Protein AF-A0A9D6GH36-F1 (afdb_monomer)

Radius of gyration: 13.51 Å; Cα contacts (8 Å, |Δi|>4): 51; chains: 1; bounding box: 38×17×29 Å

Secondary structure (DSSP, 8-state):
-----EEEEEEEEEEEETTEEEEEEEEEEEETT------

Solvent-accessible surface area (backbone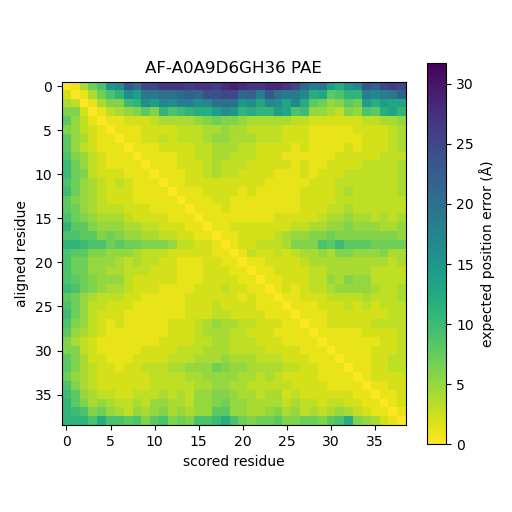 atoms only — not comparable to full-atom values): 2717 Å² total; per-residue (Å²): 134,86,81,80,51,72,75,44,78,44,73,59,42,64,43,67,59,90,93,45,67,83,38,73,58,44,62,54,72,40,45,70,90,63,87,87,84,88,133

pLDDT: mean 92.77, std 9.75, range [45.47, 97.88]

Foldseek 3Di:
DDDWAWPDWDAQDWDDDVPRTPDGGDTDTDTVPDDDDDD

Sequence (39 aa):
MTEKTTVLKLAQVTKKFRRFAAVSKVSFAVEQGEVVGFV

Mean predicted aligned error: 4.2 Å

Structure (mmCIF, N/CA/C/O backbone):
data_AF-A0A9D6GH36-F1
#
_entry.id   AF-A0A9D6GH36-F1
#
loop_
_atom_site.group_PDB
_atom_site.id
_atom_site.type_symbol
_atom_site.label_atom_id
_atom_site.label_alt_id
_atom_site.label_comp_id
_atom_site.label_asym_id
_atom_site.label_entity_id
_atom_site.label_seq_id
_atom_site.pdbx_PDB_ins_code
_atom_site.Cartn_x
_atom_site.Cartn_y
_atom_site.Cartn_z
_atom_site.occupancy
_atom_site.B_iso_or_equ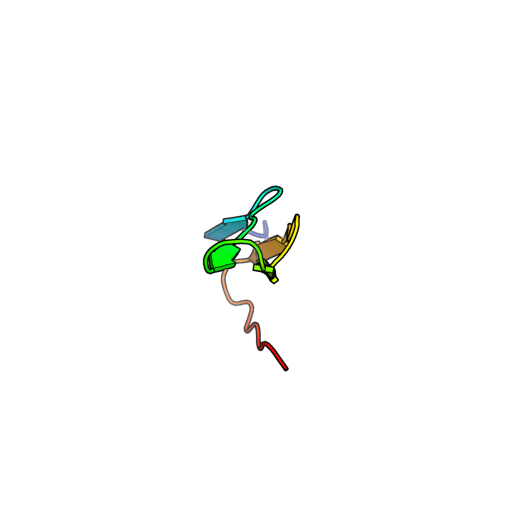iv
_atom_site.auth_seq_id
_atom_site.auth_comp_id
_atom_site.auth_asym_id
_atom_site.auth_atom_id
_atom_site.pdbx_PDB_model_num
ATOM 1 N N . MET A 1 1 ? -21.481 9.538 17.629 1.00 45.47 1 MET A N 1
ATOM 2 C CA . MET A 1 1 ? -20.651 9.705 16.418 1.00 45.47 1 MET A CA 1
ATOM 3 C C . MET A 1 1 ? -19.345 8.987 16.687 1.00 45.47 1 MET A C 1
ATOM 5 O O . MET A 1 1 ? -18.661 9.376 17.620 1.00 45.47 1 MET A O 1
ATOM 9 N N . THR A 1 2 ? -19.062 7.888 15.992 1.00 67.69 2 THR A N 1
ATOM 10 C CA . THR A 1 2 ? -17.83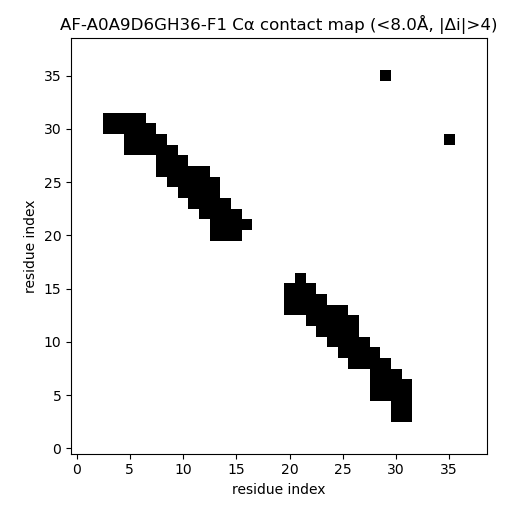8 7.107 16.223 1.00 67.69 2 THR A CA 1
ATOM 11 C C . THR A 1 2 ? -16.687 7.790 15.494 1.00 67.69 2 THR A C 1
ATOM 13 O O . THR A 1 2 ? -16.755 7.971 14.280 1.00 67.69 2 THR A O 1
ATOM 16 N N . GLU A 1 3 ? -15.669 8.222 16.232 1.00 77.12 3 GLU A N 1
ATOM 17 C CA . GLU A 1 3 ? -14.460 8.809 15.660 1.00 77.12 3 GLU A CA 1
ATOM 18 C C . GLU A 1 3 ? -13.639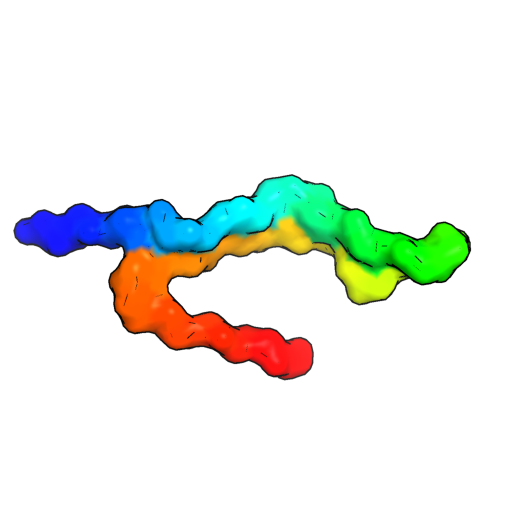 7.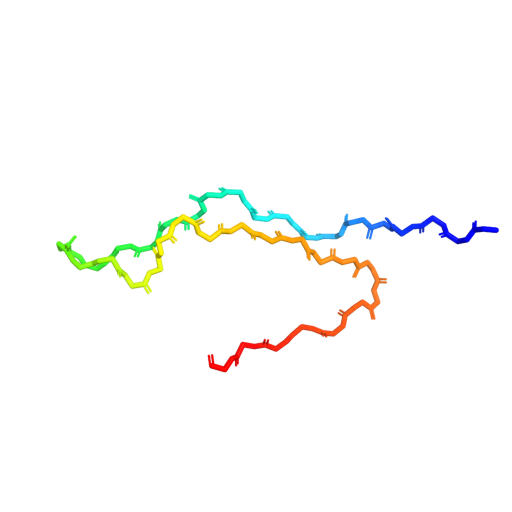698 14.991 1.00 77.12 3 GLU A C 1
ATOM 20 O O . GLU A 1 3 ? -13.359 6.662 15.596 1.00 77.12 3 GLU A O 1
ATOM 25 N N . LYS A 1 4 ? -13.322 7.872 13.706 1.00 86.56 4 LYS A N 1
ATOM 26 C CA . LYS A 1 4 ? -12.552 6.903 12.923 1.00 86.56 4 LYS A CA 1
ATOM 27 C C . LYS A 1 4 ? -11.063 7.145 13.155 1.00 86.56 4 LYS A C 1
ATOM 29 O O . LYS A 1 4 ? -10.473 8.058 12.583 1.00 86.56 4 LYS A O 1
ATOM 34 N N . THR A 1 5 ? -10.453 6.325 14.003 1.00 96.62 5 THR A N 1
ATOM 35 C CA . THR A 1 5 ? -9.014 6.390 14.289 1.00 96.62 5 THR A CA 1
ATOM 36 C C . THR A 1 5 ? -8.219 5.882 13.088 1.00 96.62 5 THR A C 1
ATOM 38 O O . THR A 1 5 ? -8.328 4.714 12.726 1.00 96.62 5 THR A O 1
ATOM 41 N N . THR A 1 6 ? -7.387 6.723 12.469 1.00 96.81 6 THR A N 1
ATOM 42 C CA . THR A 1 6 ? -6.422 6.258 11.456 1.00 96.81 6 THR A CA 1
ATOM 43 C C . THR A 1 6 ? -5.302 5.470 12.135 1.00 96.81 6 THR A C 1
ATOM 45 O O . THR A 1 6 ? -4.600 6.013 12.985 1.00 96.81 6 THR A O 1
ATOM 48 N N . VAL A 1 7 ? -5.107 4.210 11.744 1.00 97.19 7 VAL A N 1
ATOM 49 C CA . VAL A 1 7 ? -4.080 3.317 12.317 1.00 97.19 7 VAL A CA 1
ATOM 50 C C . VAL A 1 7 ? -2.875 3.123 11.399 1.00 97.19 7 VAL A C 1
ATOM 52 O O . VAL A 1 7 ? -1.787 2.801 11.869 1.00 97.19 7 VAL A O 1
ATOM 55 N N . LEU A 1 8 ? -3.037 3.358 10.095 1.00 96.75 8 LEU A N 1
ATOM 56 C CA . LEU A 1 8 ? -1.948 3.327 9.123 1.00 96.75 8 LEU A CA 1
ATOM 57 C C . LEU A 1 8 ? -2.116 4.473 8.133 1.00 96.75 8 LEU A C 1
ATOM 59 O O . LEU A 1 8 ? -3.219 4.751 7.674 1.00 96.75 8 LEU A O 1
ATOM 63 N N . LYS A 1 9 ? -1.014 5.139 7.790 1.00 96.75 9 LYS A N 1
ATOM 64 C CA . LYS A 1 9 ? -0.995 6.207 6.793 1.00 96.75 9 LYS A CA 1
ATOM 65 C C . LYS A 1 9 ? 0.265 6.107 5.954 1.00 96.75 9 LYS A C 1
ATOM 67 O O . LYS A 1 9 ? 1.374 6.072 6.480 1.00 96.75 9 LYS A O 1
ATOM 72 N N . LEU A 1 10 ? 0.086 6.108 4.644 1.00 96.19 10 LEU A N 1
ATOM 73 C CA . LEU A 1 10 ? 1.150 6.161 3.656 1.00 96.19 10 LEU A CA 1
ATOM 74 C C . LEU A 1 10 ? 0.984 7.442 2.855 1.00 96.19 10 LEU A C 1
ATOM 76 O O . LEU A 1 10 ? -0.110 7.774 2.399 1.00 96.19 10 LEU A O 1
ATOM 80 N N . ALA A 1 11 ? 2.083 8.163 2.683 1.00 97.19 11 ALA A N 1
ATOM 81 C CA . ALA A 1 11 ? 2.112 9.402 1.931 1.00 97.19 11 ALA A CA 1
ATOM 82 C C . ALA A 1 11 ? 3.219 9.323 0.882 1.00 97.19 11 ALA A C 1
ATOM 84 O O . ALA A 1 11 ? 4.395 9.221 1.222 1.00 97.19 11 ALA A O 1
ATOM 85 N N . GLN A 1 12 ? 2.823 9.372 -0.392 1.00 97.38 12 GLN A N 1
ATOM 86 C CA . GLN A 1 12 ? 3.718 9.444 -1.552 1.00 97.38 12 GLN A CA 1
ATOM 87 C C . GLN A 1 12 ? 4.807 8.352 -1.577 1.00 97.38 12 GLN A C 1
ATOM 89 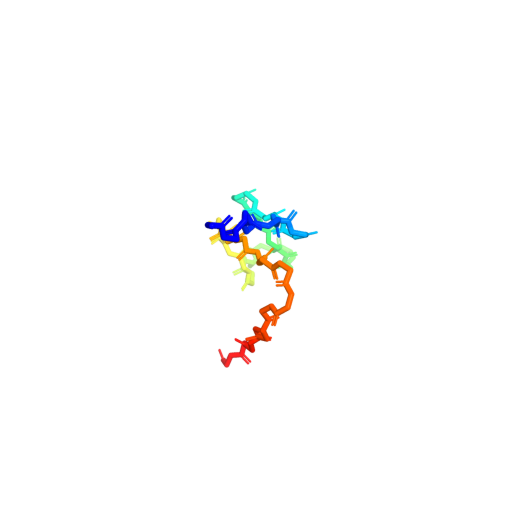O O . GLN A 1 12 ? 5.922 8.566 -2.062 1.00 97.38 12 GLN A O 1
ATOM 94 N N . VAL A 1 13 ? 4.490 7.153 -1.087 1.00 96.69 13 VAL A N 1
ATOM 95 C CA . VAL A 1 13 ? 5.455 6.059 -0.972 1.00 96.69 13 VAL A CA 1
ATOM 96 C C . VAL A 1 13 ? 5.801 5.517 -2.355 1.00 96.69 13 VAL A C 1
ATOM 98 O O . VAL A 1 13 ? 4.935 5.215 -3.175 1.00 96.69 13 VAL A O 1
ATOM 101 N N . THR A 1 14 ? 7.102 5.398 -2.615 1.00 97.06 14 THR A N 1
ATOM 102 C CA . THR A 1 14 ? 7.646 4.882 -3.873 1.00 97.06 14 THR A CA 1
ATOM 103 C C . THR A 1 14 ? 8.634 3.761 -3.574 1.00 97.06 14 THR A C 1
ATOM 105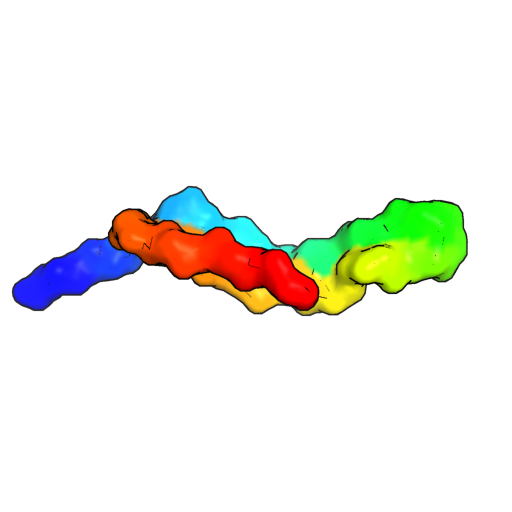 O O . THR A 1 14 ? 9.604 3.964 -2.846 1.00 97.06 14 THR A O 1
ATOM 108 N N . LYS A 1 15 ? 8.424 2.585 -4.170 1.00 96.75 15 LYS A N 1
ATOM 109 C CA . LYS A 1 15 ? 9.343 1.444 -4.109 1.00 96.75 15 LYS A CA 1
ATOM 110 C C . LYS A 1 15 ? 9.988 1.233 -5.472 1.00 96.75 15 LYS A C 1
ATOM 112 O O . LYS A 1 15 ? 9.296 1.048 -6.472 1.00 96.75 15 LYS A O 1
ATOM 117 N N . LYS A 1 16 ? 11.323 1.205 -5.499 1.00 97.88 16 LYS A N 1
ATOM 118 C CA . LYS A 1 16 ? 12.119 0.957 -6.707 1.00 97.88 16 LYS A CA 1
ATOM 119 C C . LYS A 1 16 ? 12.934 -0.328 -6.589 1.00 97.88 16 LYS A C 1
ATOM 121 O O . LYS A 1 16 ? 13.460 -0.635 -5.521 1.00 97.88 16 LYS A O 1
ATOM 126 N N . PHE A 1 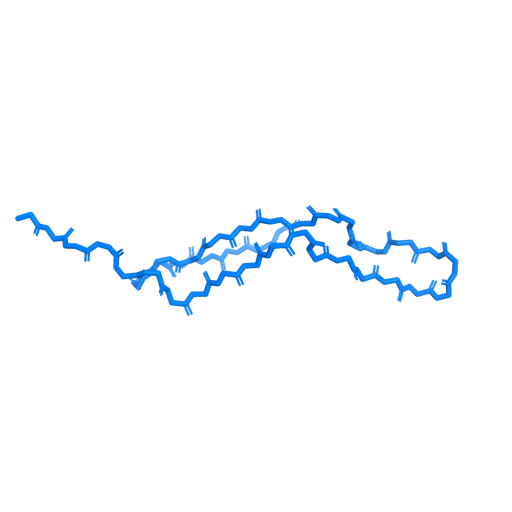17 ? 13.084 -1.023 -7.709 1.00 97.31 17 PHE A N 1
ATOM 127 C CA . PHE A 1 17 ? 14.061 -2.081 -7.931 1.00 97.31 17 PHE A CA 1
ATOM 128 C C . PHE A 1 17 ? 15.003 -1.628 -9.047 1.00 97.31 17 PHE A C 1
ATOM 130 O O . PHE A 1 17 ? 14.624 -1.550 -10.216 1.00 97.31 17 PHE A O 1
ATOM 137 N N . ARG A 1 18 ? 16.244 -1.285 -8.679 1.00 95.25 18 ARG A N 1
ATOM 138 C CA . ARG A 1 18 ? 17.207 -0.614 -9.569 1.00 95.25 18 ARG A CA 1
ATOM 139 C C . ARG A 1 18 ? 16.580 0.638 -10.206 1.00 95.25 18 ARG A C 1
ATOM 141 O O . ARG A 1 18 ? 16.288 1.601 -9.504 1.00 95.25 18 ARG A O 1
ATOM 148 N N . ARG A 1 19 ? 16.366 0.619 -11.526 1.00 95.00 19 ARG A N 1
ATOM 149 C CA . ARG A 1 19 ? 15.787 1.723 -12.308 1.00 95.00 19 ARG A CA 1
ATOM 150 C C . ARG A 1 19 ? 14.264 1.621 -12.476 1.00 95.00 19 ARG A C 1
ATOM 152 O O . ARG A 1 19 ? 13.658 2.572 -12.949 1.00 95.00 19 ARG A O 1
ATOM 159 N N . PHE A 1 20 ? 13.648 0.506 -12.085 1.00 96.44 20 PHE A N 1
ATOM 160 C CA . PHE A 1 20 ? 12.212 0.263 -12.228 1.00 96.44 20 PHE A CA 1
ATOM 16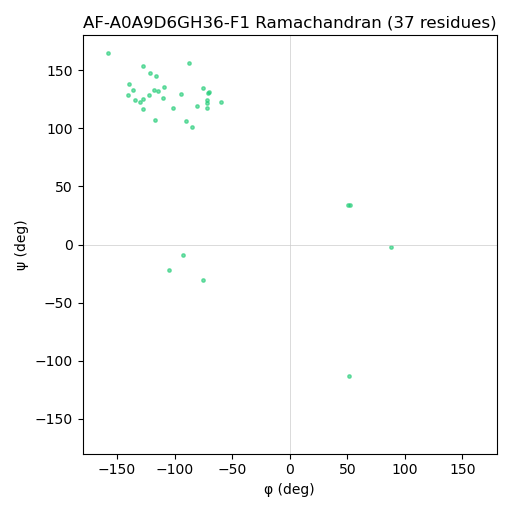1 C C . PHE A 1 20 ? 11.456 0.653 -10.951 1.00 96.44 20 PHE A C 1
ATOM 163 O O . PHE A 1 20 ? 11.840 0.241 -9.856 1.00 96.44 20 PHE A O 1
ATOM 170 N N . ALA A 1 21 ? 10.386 1.443 -11.067 1.00 96.06 21 ALA A N 1
ATOM 171 C CA . ALA A 1 21 ? 9.499 1.759 -9.948 1.00 96.06 21 ALA A CA 1
ATOM 172 C C . ALA A 1 21 ? 8.364 0.726 -9.883 1.00 96.06 21 ALA A C 1
ATOM 174 O O . ALA A 1 21 ? 7.459 0.766 -10.708 1.00 96.06 21 ALA A O 1
ATOM 175 N N . ALA A 1 22 ? 8.417 -0.184 -8.906 1.00 95.50 22 ALA A N 1
ATOM 176 C CA . ALA A 1 22 ? 7.371 -1.190 -8.695 1.00 95.50 22 ALA A CA 1
ATOM 177 C C . ALA A 1 22 ? 6.117 -0.604 -8.043 1.00 95.50 22 ALA A C 1
ATOM 179 O O . ALA A 1 22 ? 5.013 -1.064 -8.295 1.00 95.50 22 ALA A O 1
ATOM 180 N N . VAL A 1 23 ? 6.293 0.423 -7.213 1.00 94.31 23 VAL A N 1
ATOM 181 C CA . VAL A 1 23 ? 5.202 1.208 -6.632 1.00 94.31 23 VAL A CA 1
ATOM 182 C C . VAL A 1 23 ? 5.607 2.671 -6.733 1.00 94.31 23 VAL A C 1
ATOM 184 O O . VAL A 1 23 ? 6.744 3.003 -6.395 1.00 94.31 23 VAL A O 1
ATOM 187 N N . SER A 1 24 ? 4.721 3.548 -7.201 1.00 96.19 24 SER A N 1
ATOM 188 C CA . SER A 1 24 ? 5.039 4.961 -7.433 1.00 96.19 24 SER A CA 1
ATOM 189 C C . SER A 1 24 ? 4.000 5.868 -6.789 1.00 96.19 24 SER A C 1
ATOM 191 O O . SER A 1 24 ? 2.819 5.770 -7.108 1.00 96.19 24 SER A O 1
ATOM 193 N N . LYS A 1 25 ? 4.458 6.761 -5.901 1.00 96.94 25 LYS A N 1
ATOM 194 C CA . LYS A 1 25 ? 3.659 7.818 -5.252 1.00 96.94 25 LYS A CA 1
ATOM 195 C C . LYS A 1 25 ? 2.347 7.344 -4.605 1.00 96.94 25 LYS A C 1
ATOM 197 O O . LYS A 1 25 ? 1.368 8.087 -4.558 1.00 96.94 25 LYS A O 1
ATOM 202 N N . VAL A 1 26 ? 2.322 6.133 -4.056 1.00 95.12 26 VAL A N 1
ATOM 203 C CA . VAL A 1 26 ? 1.120 5.584 -3.419 1.00 95.12 26 VAL A CA 1
ATOM 204 C C . VAL A 1 26 ? 0.829 6.314 -2.111 1.00 95.12 26 VAL A C 1
ATOM 206 O O . VAL A 1 26 ? 1.718 6.515 -1.281 1.00 95.12 26 VAL A O 1
ATOM 209 N N . SER A 1 27 ? -0.426 6.731 -1.942 1.00 96.69 27 SER A N 1
ATOM 210 C CA . SER A 1 27 ? -0.925 7.376 -0.728 1.00 96.69 27 SER A CA 1
ATOM 211 C C . SER A 1 27 ? -2.262 6.759 -0.347 1.00 96.69 27 SER A C 1
ATOM 213 O O . SER A 1 27 ? -3.175 6.754 -1.167 1.00 96.69 27 SER A O 1
ATOM 215 N N . PHE A 1 28 ? -2.370 6.246 0.874 1.00 95.50 28 PHE A N 1
ATOM 216 C CA . PHE A 1 28 ? -3.635 5.782 1.442 1.00 95.50 28 PHE A CA 1
ATOM 217 C C . PHE A 1 28 ? -3.563 5.776 2.968 1.00 95.50 28 PHE A C 1
ATOM 219 O O . PHE A 1 28 ? -2.483 5.877 3.555 1.00 95.50 28 PHE A O 1
ATOM 226 N N . ALA A 1 29 ? -4.721 5.672 3.605 1.00 96.44 29 ALA A N 1
ATOM 227 C CA . ALA A 1 29 ? -4.853 5.504 5.040 1.00 96.44 29 ALA A CA 1
ATOM 228 C C . ALA A 1 29 ? -5.747 4.297 5.323 1.00 96.44 29 ALA A C 1
ATOM 230 O O . ALA A 1 29 ? -6.563 3.940 4.480 1.00 96.44 29 ALA A O 1
ATOM 231 N N . VAL A 1 30 ? -5.551 3.683 6.483 1.00 96.38 30 VAL A N 1
ATOM 232 C CA . VAL A 1 30 ? -6.387 2.595 6.989 1.00 96.38 30 VAL A CA 1
ATOM 233 C C . VAL A 1 30 ? -6.935 3.022 8.337 1.00 96.38 30 VAL A C 1
ATOM 235 O O . VAL A 1 30 ? -6.179 3.468 9.210 1.00 96.38 30 VAL A O 1
ATOM 238 N N . GLU A 1 31 ? -8.244 2.904 8.495 1.00 97.44 31 GLU A N 1
ATOM 239 C CA . GLU A 1 31 ? -8.962 3.192 9.729 1.00 97.44 31 GLU A CA 1
ATOM 240 C C . GLU A 1 31 ? -9.013 1.962 10.647 1.00 97.44 31 GLU A C 1
ATOM 242 O O . GLU A 1 31 ? -8.896 0.811 10.225 1.00 97.44 31 GLU A O 1
ATOM 247 N N . GLN A 1 32 ? -9.179 2.189 11.948 1.00 96.75 32 GLN A N 1
ATOM 248 C CA . GLN A 1 32 ? -9.300 1.117 12.926 1.00 96.75 32 GLN A CA 1
ATOM 249 C C . GLN A 1 32 ? -10.510 0.227 12.603 1.00 96.75 32 GLN A C 1
ATOM 251 O O . GLN A 1 32 ? -11.644 0.698 12.558 1.00 96.75 32 GLN A O 1
ATOM 256 N N . GLY A 1 33 ? -10.262 -1.073 12.419 1.00 95.56 33 GLY A N 1
ATOM 257 C CA . GLY A 1 33 ? -11.291 -2.061 12.069 1.00 95.56 33 GLY A CA 1
ATOM 258 C C . GLY A 1 33 ? -11.545 -2.216 10.566 1.00 95.56 33 GLY A C 1
ATOM 259 O O . GLY A 1 33 ? -12.337 -3.071 10.177 1.00 95.56 33 GLY A O 1
ATOM 260 N N . GLU A 1 34 ? -10.871 -1.437 9.719 1.00 94.94 34 GLU A N 1
ATOM 261 C CA . GLU A 1 34 ? -10.943 -1.573 8.266 1.00 94.94 34 GLU A CA 1
ATOM 262 C C . GLU A 1 34 ? -10.131 -2.787 7.774 1.00 94.94 34 GLU A C 1
ATOM 264 O O . GLU A 1 34 ? -8.988 -3.000 8.185 1.00 94.94 34 GLU A O 1
ATOM 269 N N . VAL A 1 35 ? -10.717 -3.582 6.870 1.00 95.12 35 VAL A N 1
ATOM 270 C CA . VAL A 1 35 ? -10.031 -4.683 6.174 1.00 95.12 35 VAL A CA 1
ATOM 271 C C . VAL A 1 35 ? -9.660 -4.215 4.771 1.00 95.12 35 VAL A C 1
ATOM 273 O O . VAL A 1 35 ? -10.538 -3.929 3.960 1.00 95.12 35 VAL A O 1
ATOM 276 N N . VAL A 1 36 ? -8.360 -4.168 4.478 1.00 93.31 36 VAL A N 1
ATOM 277 C CA . VAL A 1 36 ? -7.824 -3.708 3.189 1.00 93.31 36 VAL A CA 1
ATOM 278 C C . VAL A 1 36 ? -7.134 -4.860 2.466 1.00 93.31 36 VAL A C 1
ATOM 280 O O . VAL A 1 36 ? -6.317 -5.569 3.053 1.00 93.31 36 VAL A O 1
ATOM 283 N N . GLY A 1 37 ? -7.450 -5.032 1.182 1.00 91.62 37 GLY A N 1
ATOM 284 C CA . GLY A 1 37 ? -6.811 -5.993 0.285 1.00 91.62 37 GLY A CA 1
ATOM 285 C C . GLY A 1 37 ? -6.179 -5.299 -0.920 1.00 91.62 37 GLY A C 1
ATOM 286 O O . GLY A 1 37 ? -6.689 -4.286 -1.394 1.00 91.62 37 GLY A O 1
ATOM 287 N N . PHE A 1 38 ? -5.077 -5.858 -1.417 1.00 88.75 38 PHE A N 1
ATOM 288 C CA . PHE A 1 38 ? -4.438 -5.443 -2.667 1.00 88.75 38 PHE A CA 1
ATOM 289 C C . PHE A 1 38 ? -4.654 -6.536 -3.713 1.00 88.75 38 PHE A C 1
ATOM 291 O O . PHE A 1 38 ? -4.484 -7.715 -3.396 1.00 88.75 38 PHE A O 1
ATOM 298 N N . VAL A 1 39 ? -5.021 -6.135 -4.931 1.00 81.50 39 VAL A N 1
ATOM 299 C CA . VAL A 1 39 ? -5.157 -7.004 -6.110 1.00 81.50 39 VAL A CA 1
ATOM 300 C C . VAL A 1 39 ? -4.213 -6.560 -7.213 1.00 81.50 39 VAL A C 1
ATOM 302 O O . VAL A 1 39 ? -3.961 -5.336 -7.306 1.00 81.50 39 VAL A O 1
#

Nearest PDB structures (foldseek):
  6ha8-assembly1_V  TM=7.289E-01  e=1.338E+00  Bacillus subtilis subsp. subtilis str. 168
  3j5s-assembly1_D  TM=7.934E-01  e=3.501E+00  Escherichia coli str. K-12 substr. MG1655
  8buu-assembly1_9  TM=8.704E-01  e=4.937E+00  Neobacillus vireti
  5dgx-assembly1_A  TM=7.843E-01  e=7.455E+00  Francisella tularensis subsp. tularensis FSC198